Protein AF-A0A8U0W9Q0-F1 (afdb_monomer)

Structure (mmCIF, N/CA/C/O backbone):
data_AF-A0A8U0W9Q0-F1
#
_entry.id   AF-A0A8U0W9Q0-F1
#
loop_
_atom_site.group_PDB
_atom_site.id
_atom_site.type_symbol
_atom_site.label_atom_id
_atom_site.label_alt_id
_atom_site.label_comp_id
_atom_site.label_asym_id
_atom_site.label_entity_id
_atom_site.label_seq_id
_atom_site.pdbx_PDB_ins_code
_atom_site.Cartn_x
_atom_site.Cartn_y
_atom_site.Cartn_z
_atom_site.occupancy
_atom_site.B_iso_or_equiv
_atom_site.auth_seq_id
_atom_site.auth_comp_id
_atom_site.auth_asym_id
_atom_site.auth_atom_id
_atom_site.pdbx_PDB_model_num
ATOM 1 N N . MET A 1 1 ? 5.490 -16.644 41.081 1.00 48.78 1 MET A N 1
ATOM 2 C CA . MET A 1 1 ? 5.777 -17.474 39.888 1.00 48.78 1 MET A CA 1
ATOM 3 C C . MET A 1 1 ? 5.013 -17.029 38.632 1.00 48.78 1 MET A C 1
ATOM 5 O O . MET A 1 1 ? 5.427 -17.398 37.548 1.00 48.78 1 MET A O 1
ATOM 9 N N . SER A 1 2 ? 3.962 -16.204 38.734 1.00 57.53 2 SER A N 1
ATOM 10 C CA . SER A 1 2 ? 3.151 -15.726 37.596 1.00 57.53 2 SER A CA 1
ATOM 11 C C . SER A 1 2 ? 3.842 -14.713 36.665 1.00 57.53 2 SER A C 1
ATOM 13 O O . SER A 1 2 ? 3.576 -14.722 35.470 1.00 57.53 2 SER A O 1
ATOM 15 N N . ASN A 1 3 ? 4.761 -13.878 37.168 1.00 60.41 3 ASN A N 1
ATOM 16 C CA . ASN A 1 3 ? 5.435 -12.865 36.336 1.00 60.41 3 ASN A CA 1
ATOM 17 C C . ASN A 1 3 ? 6.378 -13.458 35.278 1.00 60.41 3 ASN A C 1
ATOM 19 O O . ASN A 1 3 ? 6.436 -12.939 34.172 1.00 60.41 3 ASN A O 1
ATOM 23 N N . SER A 1 4 ? 7.063 -14.564 35.584 1.00 62.53 4 SER A N 1
ATOM 24 C CA . SER A 1 4 ? 7.997 -15.206 34.646 1.00 62.53 4 SER A CA 1
ATOM 25 C C . SER A 1 4 ? 7.280 -15.859 33.459 1.00 62.53 4 SER A C 1
ATOM 27 O O . SER A 1 4 ? 7.799 -15.818 32.349 1.00 62.53 4 SER A O 1
ATOM 29 N N . ALA A 1 5 ? 6.082 -16.416 33.664 1.00 67.25 5 ALA A N 1
ATOM 30 C CA . ALA A 1 5 ? 5.294 -17.013 32.585 1.00 67.25 5 ALA A CA 1
ATOM 31 C C . ALA A 1 5 ? 4.794 -15.952 31.587 1.00 67.25 5 ALA A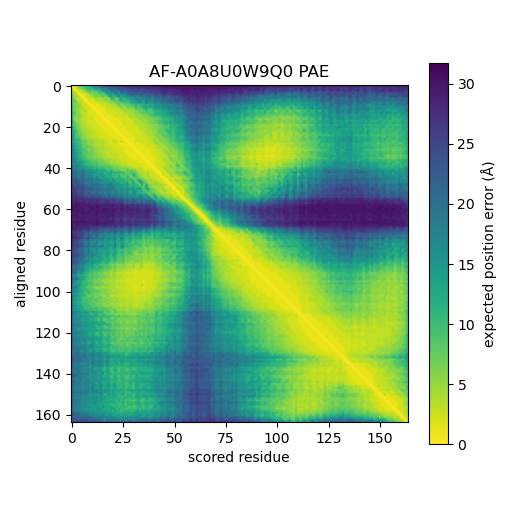 C 1
ATOM 33 O O . ALA A 1 5 ? 4.949 -16.133 30.383 1.00 67.25 5 ALA A O 1
ATOM 34 N N . ASN A 1 6 ? 4.305 -14.809 32.087 1.00 74.62 6 ASN A N 1
ATOM 35 C CA . ASN A 1 6 ? 3.931 -13.659 31.251 1.00 74.62 6 ASN A CA 1
ATOM 36 C C . ASN A 1 6 ? 5.124 -13.086 30.472 1.00 74.62 6 ASN A C 1
ATOM 38 O O . ASN A 1 6 ? 4.969 -12.576 29.365 1.00 74.62 6 ASN A O 1
ATOM 42 N N . GLU A 1 7 ? 6.321 -13.143 31.052 1.00 77.31 7 GLU A N 1
ATOM 43 C CA . GLU A 1 7 ? 7.539 -12.631 30.425 1.00 77.31 7 GLU A CA 1
ATOM 44 C C . GLU A 1 7 ? 8.027 -13.547 29.294 1.00 77.31 7 GLU A C 1
ATOM 46 O O . GLU A 1 7 ? 8.400 -13.055 28.230 1.00 77.31 7 GLU A O 1
ATOM 51 N N . ILE A 1 8 ? 7.915 -14.868 29.473 1.00 79.81 8 ILE A N 1
ATOM 52 C CA . ILE A 1 8 ? 8.180 -15.868 28.428 1.00 79.81 8 ILE A CA 1
ATOM 53 C C . ILE A 1 8 ? 7.158 -15.750 27.289 1.00 79.81 8 ILE A C 1
ATOM 55 O O . ILE A 1 8 ? 7.534 -15.746 26.120 1.00 79.81 8 ILE A O 1
ATOM 59 N N . GLU A 1 9 ? 5.871 -15.605 27.605 1.00 82.00 9 GLU A N 1
ATOM 60 C CA . GLU A 1 9 ? 4.821 -15.440 26.594 1.00 82.00 9 GLU A CA 1
ATOM 61 C C . GLU A 1 9 ? 5.027 -14.162 25.769 1.00 82.00 9 GLU A C 1
ATOM 63 O O . GLU A 1 9 ? 4.975 -14.189 24.539 1.00 82.00 9 GLU A O 1
ATOM 68 N N . LYS A 1 10 ? 5.372 -13.051 26.428 1.00 83.62 10 LYS A N 1
ATOM 69 C CA . LYS A 1 10 ? 5.711 -11.794 25.754 1.00 83.62 10 LYS A CA 1
ATOM 70 C C . LYS A 1 10 ? 6.938 -11.931 24.847 1.00 83.62 10 LYS A C 1
ATOM 72 O O .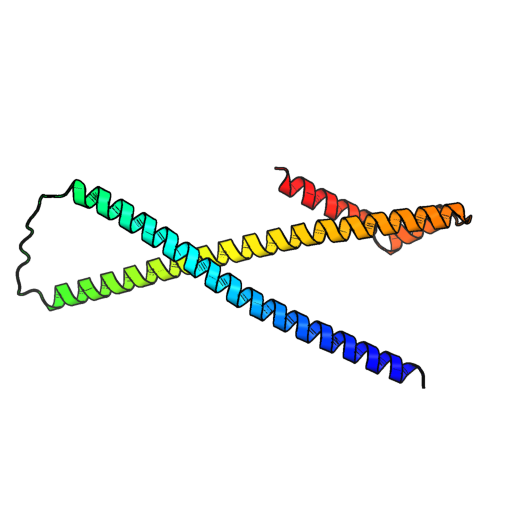 LYS A 1 10 ? 6.937 -11.378 23.749 1.00 83.62 10 LYS A O 1
ATOM 77 N N . GLN A 1 11 ? 7.970 -12.660 25.276 1.00 85.94 11 GLN A N 1
ATOM 78 C CA . GLN A 1 11 ? 9.146 -12.942 24.445 1.00 85.94 11 GLN A CA 1
ATOM 79 C C . GLN A 1 11 ? 8.777 -13.759 23.202 1.00 85.94 11 GLN A C 1
ATOM 81 O O . GLN A 1 11 ? 9.160 -13.379 22.099 1.00 85.94 11 GLN A O 1
ATOM 86 N N . LEU A 1 12 ? 7.959 -14.804 23.350 1.00 89.62 12 LEU A N 1
ATOM 87 C CA . LEU A 1 12 ? 7.493 -15.622 22.226 1.00 89.62 12 LEU A CA 1
ATOM 88 C C . LEU A 1 12 ? 6.674 -14.814 21.212 1.00 89.62 12 LEU A C 1
ATOM 90 O O . LEU A 1 12 ? 6.856 -14.975 20.004 1.00 89.62 12 LEU A O 1
ATOM 94 N N . VAL A 1 13 ? 5.795 -13.926 21.689 1.00 87.88 13 VAL A N 1
ATOM 95 C CA . VAL A 1 13 ? 5.029 -13.016 20.823 1.00 87.88 13 VAL A CA 1
ATOM 96 C C . VAL A 1 13 ? 5.966 -12.069 20.079 1.00 87.88 13 VAL A C 1
ATOM 98 O O . VAL A 1 13 ? 5.843 -11.927 18.864 1.00 87.88 13 VAL A O 1
ATOM 101 N N . ASN A 1 14 ? 6.935 -11.465 20.770 1.00 90.00 14 ASN A N 1
ATOM 102 C CA . ASN A 1 14 ? 7.904 -10.571 20.139 1.00 90.00 14 ASN A CA 1
ATOM 103 C C . ASN A 1 14 ? 8.725 -11.293 19.061 1.00 90.00 14 ASN A C 1
ATOM 105 O O . ASN A 1 14 ? 8.833 -10.794 17.944 1.00 90.00 14 ASN A O 1
ATOM 109 N N . GLU A 1 15 ? 9.229 -12.495 19.344 1.00 92.56 15 GLU A N 1
ATOM 110 C CA . GLU A 1 15 ? 9.971 -13.306 18.371 1.00 92.56 15 GLU A CA 1
ATOM 111 C C . GLU A 1 15 ? 9.114 -13.723 17.168 1.00 92.56 15 GLU A C 1
ATOM 113 O O . GLU A 1 15 ? 9.608 -13.835 16.042 1.00 92.56 15 GLU A O 1
ATOM 118 N N . ALA A 1 16 ? 7.827 -14.004 17.382 1.00 91.12 16 ALA A N 1
ATOM 119 C CA . ALA A 1 16 ? 6.900 -14.304 16.296 1.00 91.12 16 ALA A CA 1
ATOM 120 C C . ALA A 1 16 ? 6.668 -13.070 15.409 1.00 91.12 16 ALA A C 1
ATOM 122 O O . ALA A 1 16 ? 6.698 -13.180 14.182 1.00 91.12 16 ALA A O 1
ATOM 123 N N . VAL A 1 17 ? 6.501 -11.895 16.022 1.00 90.00 17 VAL A N 1
ATOM 124 C CA . VAL A 1 17 ? 6.356 -10.616 15.315 1.00 90.00 17 VAL A CA 1
ATOM 125 C C . VAL A 1 17 ? 7.619 -10.279 14.525 1.00 90.00 17 VAL A C 1
ATOM 127 O O . VAL A 1 17 ? 7.521 -9.913 13.356 1.00 90.00 17 VAL A O 1
ATOM 130 N N . GLU A 1 18 ? 8.806 -10.440 15.110 1.00 93.19 18 GLU A N 1
ATOM 131 C CA . GLU A 1 18 ? 10.075 -10.182 14.422 1.00 93.19 18 GLU A CA 1
ATOM 132 C C . GLU A 1 18 ? 10.247 -11.076 13.192 1.00 93.19 18 GLU A C 1
ATOM 134 O O . GLU A 1 18 ? 10.501 -10.570 12.094 1.00 93.19 18 GLU A O 1
ATOM 139 N N . ARG A 1 19 ? 10.013 -12.386 13.337 1.00 92.81 19 ARG A N 1
ATOM 140 C CA . ARG A 1 19 ? 10.052 -13.332 12.211 1.00 92.81 19 ARG A CA 1
ATOM 141 C C . ARG A 1 19 ? 9.065 -12.957 11.111 1.00 92.81 19 ARG A C 1
ATOM 143 O O . ARG A 1 19 ? 9.385 -13.049 9.923 1.00 92.81 19 ARG A O 1
ATOM 150 N N . GLU A 1 20 ? 7.873 -12.505 11.484 1.00 90.12 20 GLU A N 1
ATOM 151 C CA . GLU A 1 20 ? 6.870 -12.067 10.519 1.00 90.12 20 GLU A CA 1
ATOM 152 C C . GLU A 1 20 ? 7.296 -10.781 9.793 1.00 90.12 20 GLU A C 1
ATOM 154 O O . GLU A 1 20 ? 7.180 -10.687 8.569 1.00 90.12 20 GLU A O 1
ATOM 159 N N . ILE A 1 21 ? 7.880 -9.815 10.507 1.00 90.56 21 ILE A N 1
ATOM 160 C CA . ILE A 1 21 ? 8.438 -8.594 9.912 1.00 90.56 21 ILE A CA 1
ATOM 161 C C . ILE A 1 21 ? 9.542 -8.936 8.906 1.00 90.56 21 ILE A C 1
ATOM 163 O O . ILE A 1 21 ? 9.582 -8.366 7.810 1.00 90.56 21 ILE A O 1
ATOM 167 N N . GLU A 1 22 ? 10.435 -9.866 9.241 1.00 92.62 22 GLU A N 1
ATOM 168 C CA . GLU A 1 22 ? 11.483 -10.326 8.329 1.00 92.62 22 GLU A CA 1
ATOM 169 C C . GLU A 1 22 ? 10.901 -10.971 7.070 1.00 92.62 22 GLU A C 1
ATOM 171 O O . GLU A 1 22 ? 11.298 -10.616 5.952 1.00 92.62 22 GLU A O 1
ATOM 176 N N . ARG A 1 23 ? 9.899 -11.842 7.232 1.00 93.25 23 ARG A N 1
ATOM 177 C CA . ARG A 1 23 ? 9.169 -12.463 6.121 1.00 93.25 23 ARG A CA 1
ATOM 178 C C . ARG A 1 23 ? 8.540 -11.414 5.205 1.00 93.25 23 ARG A C 1
ATOM 180 O O . ARG A 1 23 ? 8.689 -11.491 3.983 1.00 93.25 23 ARG A O 1
ATOM 187 N N . ILE A 1 24 ? 7.880 -10.405 5.774 1.00 88.69 24 ILE A N 1
ATOM 188 C CA . ILE A 1 24 ? 7.270 -9.300 5.020 1.00 88.69 24 ILE A CA 1
ATOM 189 C C . ILE A 1 24 ? 8.340 -8.522 4.248 1.00 88.69 24 ILE A C 1
ATOM 191 O O . ILE A 1 24 ? 8.171 -8.270 3.053 1.00 88.69 24 ILE A O 1
ATOM 195 N N . ARG A 1 25 ? 9.467 -8.179 4.888 1.00 88.31 25 ARG A N 1
ATOM 196 C CA . ARG A 1 25 ? 10.580 -7.461 4.240 1.00 88.31 25 ARG A CA 1
ATOM 197 C C . ARG A 1 25 ? 11.170 -8.253 3.078 1.00 88.31 25 ARG A C 1
ATOM 199 O O . ARG A 1 25 ? 11.485 -7.669 2.039 1.00 88.31 25 ARG A O 1
ATOM 206 N N . PHE A 1 26 ? 11.326 -9.562 3.244 1.00 91.00 26 PHE A N 1
ATOM 207 C CA . PHE A 1 26 ? 11.832 -10.443 2.198 1.00 91.00 26 PHE A CA 1
ATOM 208 C C . PHE A 1 26 ? 10.868 -10.509 1.006 1.00 91.00 26 PHE A C 1
ATOM 210 O O . PHE A 1 26 ? 11.259 -10.214 -0.127 1.00 91.00 26 PHE A O 1
ATOM 217 N N . ASN A 1 27 ? 9.587 -10.778 1.268 1.00 89.62 27 ASN A N 1
ATOM 218 C CA . ASN A 1 27 ? 8.548 -10.829 0.240 1.00 89.62 27 ASN A CA 1
ATOM 219 C C . ASN A 1 27 ? 8.399 -9.494 -0.500 1.00 89.62 27 ASN A C 1
ATOM 221 O O . ASN A 1 27 ? 8.220 -9.473 -1.718 1.00 89.62 27 ASN A O 1
ATOM 225 N N . TRP A 1 28 ? 8.512 -8.373 0.215 1.00 87.50 28 TRP A N 1
ATOM 226 C CA . TRP A 1 28 ? 8.478 -7.038 -0.375 1.00 87.50 28 TRP A CA 1
ATOM 227 C C . TRP A 1 28 ? 9.608 -6.823 -1.388 1.00 87.50 28 TRP A C 1
ATOM 229 O O . TRP A 1 28 ? 9.344 -6.341 -2.490 1.00 87.50 28 TRP A O 1
ATOM 239 N N . LYS A 1 29 ? 10.845 -7.227 -1.060 1.00 89.81 29 LYS A N 1
ATOM 240 C CA . LYS A 1 29 ? 11.996 -7.114 -1.973 1.00 89.81 29 LYS A CA 1
ATOM 241 C C . LYS A 1 29 ? 11.802 -7.932 -3.249 1.00 89.81 29 LYS A C 1
ATOM 243 O O . LYS A 1 29 ? 12.102 -7.433 -4.331 1.00 89.81 29 LYS A O 1
ATOM 248 N N . ILE A 1 30 ? 11.282 -9.155 -3.128 1.00 92.88 30 ILE A N 1
ATOM 249 C CA . ILE A 1 30 ? 11.004 -10.023 -4.283 1.00 92.88 30 ILE A CA 1
ATOM 250 C C . ILE A 1 30 ? 9.942 -9.389 -5.179 1.00 92.88 30 ILE A C 1
ATOM 252 O O . ILE A 1 30 ? 10.145 -9.251 -6.382 1.00 92.88 30 ILE A O 1
ATOM 256 N N . ARG A 1 31 ? 8.822 -8.948 -4.599 1.00 90.38 31 ARG A N 1
ATOM 257 C CA . ARG A 1 31 ? 7.739 -8.328 -5.371 1.00 90.38 31 ARG A CA 1
ATOM 258 C C . ARG A 1 31 ? 8.175 -7.023 -6.043 1.00 90.38 31 ARG A C 1
ATOM 260 O O . ARG A 1 31 ? 7.791 -6.793 -7.186 1.00 90.38 31 ARG A O 1
ATOM 267 N N . GLU A 1 32 ? 9.007 -6.206 -5.386 1.00 92.25 32 GLU A N 1
ATOM 268 C CA . GLU A 1 32 ? 9.601 -5.013 -6.012 1.00 92.25 32 GLU A CA 1
ATOM 269 C C . GLU A 1 32 ? 10.460 -5.398 -7.225 1.00 92.25 32 GLU A C 1
ATOM 271 O O . GLU A 1 32 ? 10.346 -4.769 -8.276 1.00 92.25 32 GLU A O 1
ATOM 276 N N . ALA A 1 33 ? 11.310 -6.421 -7.095 1.00 90.88 33 ALA A N 1
ATOM 277 C CA . ALA A 1 33 ? 12.162 -6.883 -8.188 1.00 90.88 33 ALA A CA 1
ATOM 278 C C . ALA A 1 33 ? 11.330 -7.377 -9.382 1.00 90.88 33 ALA A C 1
ATOM 280 O O . ALA A 1 33 ? 11.543 -6.902 -10.497 1.00 90.88 33 ALA A O 1
ATOM 281 N N . ASN A 1 34 ? 10.328 -8.223 -9.130 1.00 92.56 34 ASN A N 1
ATOM 282 C CA . ASN A 1 34 ? 9.433 -8.745 -10.165 1.00 92.56 34 ASN A CA 1
ATOM 283 C C . ASN A 1 34 ? 8.647 -7.621 -10.859 1.00 92.56 34 ASN A C 1
ATOM 285 O O . ASN A 1 34 ? 8.498 -7.615 -12.077 1.00 92.56 34 ASN A O 1
ATOM 289 N N . TYR A 1 35 ? 8.169 -6.624 -10.104 1.00 92.62 35 TYR A N 1
ATOM 290 C CA . TYR A 1 35 ? 7.482 -5.470 -10.687 1.00 92.62 35 TYR A CA 1
ATOM 291 C C . TYR A 1 35 ? 8.393 -4.669 -11.623 1.00 92.62 35 TYR A C 1
ATOM 293 O O . TYR A 1 35 ? 7.975 -4.249 -12.703 1.00 92.62 35 TYR A O 1
ATOM 301 N N . VAL A 1 36 ? 9.639 -4.430 -11.201 1.00 91.00 36 VAL A N 1
ATOM 302 C CA . VAL A 1 36 ? 10.632 -3.723 -12.017 1.00 91.00 36 VAL A CA 1
ATOM 303 C C . VAL A 1 36 ? 10.918 -4.497 -13.297 1.00 91.00 36 VAL A C 1
ATOM 305 O O . VAL A 1 36 ? 10.966 -3.882 -14.359 1.00 91.00 36 VAL A O 1
ATOM 308 N N . GLU A 1 37 ? 11.095 -5.812 -13.205 1.00 91.00 37 GLU A N 1
ATOM 309 C CA . GLU A 1 37 ? 11.335 -6.678 -14.358 1.00 91.00 37 GLU A CA 1
ATOM 310 C C . GLU A 1 37 ? 10.183 -6.603 -15.366 1.00 91.00 37 GLU A C 1
ATOM 312 O O . GLU A 1 37 ? 10.420 -6.235 -16.517 1.00 91.00 37 GLU A O 1
ATOM 317 N N . ASN A 1 38 ? 8.940 -6.795 -14.912 1.00 88.50 38 ASN A N 1
ATOM 318 C CA . ASN A 1 38 ? 7.749 -6.706 -15.761 1.00 88.50 38 ASN A CA 1
ATOM 319 C C . ASN A 1 38 ? 7.632 -5.336 -16.451 1.00 88.50 38 ASN A C 1
ATOM 321 O O . ASN A 1 38 ? 7.449 -5.253 -17.663 1.00 88.50 38 ASN A O 1
ATOM 325 N N . MET A 1 39 ? 7.819 -4.241 -15.704 1.00 87.88 39 MET A N 1
ATOM 326 C CA . MET A 1 39 ? 7.786 -2.884 -16.266 1.00 87.88 39 MET A CA 1
ATOM 327 C C . MET A 1 39 ? 8.868 -2.659 -17.331 1.00 87.88 39 MET A C 1
ATOM 329 O O . MET A 1 39 ? 8.632 -1.967 -18.323 1.00 87.88 39 MET A O 1
ATOM 333 N N . LEU A 1 40 ? 10.072 -3.202 -17.129 1.00 85.56 40 LEU A N 1
ATOM 334 C CA . LEU A 1 40 ? 11.154 -3.094 -18.108 1.00 85.56 40 LEU A CA 1
ATOM 335 C C . LEU A 1 40 ? 10.889 -3.949 -19.349 1.00 85.56 40 LEU A C 1
ATOM 337 O O . LEU A 1 40 ? 11.232 -3.522 -20.45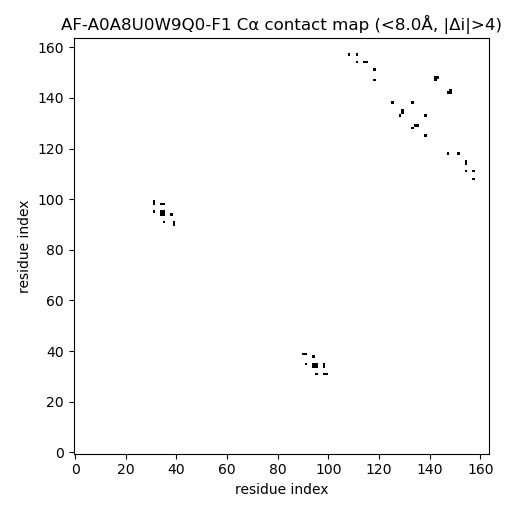4 1.00 85.56 40 LEU A O 1
ATOM 341 N N . GLU A 1 41 ? 10.288 -5.125 -19.179 1.00 84.69 41 GLU A N 1
ATOM 342 C CA . GLU A 1 41 ? 9.902 -6.005 -20.277 1.00 84.69 41 GLU A CA 1
ATOM 343 C C . GLU A 1 41 ? 8.821 -5.355 -21.153 1.00 84.69 41 GLU A C 1
ATOM 345 O O . GLU A 1 41 ? 8.976 -5.293 -22.376 1.00 84.69 41 GLU A O 1
ATOM 350 N N . ASP A 1 42 ? 7.786 -4.778 -20.543 1.00 78.50 42 ASP A N 1
ATOM 351 C CA . ASP A 1 42 ? 6.712 -4.074 -21.249 1.00 78.50 42 ASP A CA 1
ATOM 352 C C . ASP A 1 42 ? 7.233 -2.845 -22.004 1.00 78.50 42 ASP A C 1
ATOM 354 O O . ASP A 1 42 ? 6.932 -2.647 -23.186 1.00 78.50 42 ASP A O 1
ATOM 358 N N . GLU A 1 43 ? 8.098 -2.043 -21.372 1.00 75.38 43 GLU A N 1
ATOM 359 C CA . GLU A 1 43 ? 8.763 -0.933 -22.059 1.00 75.38 43 GLU A CA 1
ATOM 360 C C . GLU A 1 43 ? 9.656 -1.426 -23.209 1.00 75.38 43 GLU A C 1
ATOM 362 O O . GLU A 1 43 ? 9.763 -0.755 -24.241 1.00 75.38 43 GLU A O 1
ATOM 367 N N . SER A 1 44 ? 10.328 -2.570 -23.057 1.00 75.31 44 SER A N 1
ATOM 368 C CA . SER A 1 44 ? 11.145 -3.168 -24.118 1.00 75.31 44 SER A CA 1
ATOM 369 C C . SER A 1 44 ? 10.281 -3.569 -25.316 1.00 75.31 44 SER A C 1
ATOM 371 O O . SER A 1 44 ? 10.566 -3.150 -26.442 1.00 75.31 44 SER A O 1
ATOM 373 N N . LYS A 1 45 ? 9.170 -4.277 -25.072 1.00 74.81 45 LYS A N 1
ATOM 374 C CA . LYS A 1 45 ? 8.190 -4.680 -26.094 1.00 74.81 45 LYS A CA 1
ATOM 375 C C . LYS A 1 45 ? 7.619 -3.471 -26.841 1.00 74.81 45 LYS A C 1
ATOM 377 O O . LYS A 1 45 ? 7.587 -3.478 -28.074 1.00 74.81 45 LYS A O 1
ATOM 382 N N . TYR A 1 46 ? 7.253 -2.410 -26.119 1.00 72.44 46 TYR A N 1
ATOM 383 C CA . TYR A 1 46 ? 6.767 -1.158 -26.710 1.00 72.44 46 TYR A CA 1
ATOM 384 C C . TYR A 1 46 ? 7.815 -0.498 -27.621 1.00 72.44 46 TYR A C 1
ATOM 386 O O . TYR A 1 46 ? 7.523 -0.141 -28.763 1.00 72.44 46 TYR A O 1
ATOM 394 N N . ASN A 1 47 ? 9.063 -0.382 -27.151 1.00 73.62 47 ASN A N 1
ATOM 395 C CA . ASN A 1 47 ? 10.147 0.212 -27.939 1.00 73.62 47 ASN A CA 1
ATOM 396 C C . ASN A 1 47 ? 10.481 -0.619 -29.189 1.00 73.62 47 ASN A C 1
ATOM 398 O O . ASN A 1 47 ? 10.812 -0.049 -30.229 1.00 73.62 47 ASN A O 1
ATOM 402 N N . GLU A 1 48 ? 10.396 -1.947 -29.109 1.00 71.69 48 GLU A N 1
ATOM 403 C CA . GLU A 1 48 ? 10.642 -2.830 -30.251 1.00 71.69 48 GLU A CA 1
ATOM 404 C C . GLU A 1 48 ? 9.516 -2.758 -31.292 1.00 71.69 48 GLU A C 1
ATOM 406 O O . GLU A 1 48 ? 9.779 -2.825 -32.494 1.00 71.69 48 GLU A O 1
ATOM 411 N N . SER A 1 49 ? 8.264 -2.561 -30.863 1.00 67.44 49 SER A N 1
ATOM 412 C CA . SER A 1 49 ? 7.156 -2.250 -31.776 1.00 67.44 49 SER A CA 1
ATOM 413 C C . SER A 1 49 ? 7.398 -0.926 -32.502 1.00 67.44 49 SER A C 1
ATOM 415 O O . SER A 1 49 ? 7.393 -0.887 -33.729 1.00 67.44 49 SER A O 1
ATOM 417 N N . LEU A 1 50 ? 7.735 0.133 -31.756 1.00 67.00 50 LEU A N 1
ATOM 418 C CA . LEU A 1 50 ? 7.999 1.458 -32.321 1.00 67.00 50 LEU A CA 1
ATOM 419 C C . LEU A 1 50 ? 9.170 1.439 -33.317 1.00 67.00 50 LEU A C 1
ATOM 421 O O . LEU A 1 50 ? 9.106 2.056 -34.376 1.00 67.00 50 LEU A O 1
ATOM 425 N N . ARG A 1 51 ? 10.241 0.695 -33.012 1.00 70.81 51 ARG A N 1
ATOM 426 C CA . ARG A 1 51 ? 11.370 0.502 -33.936 1.00 70.81 51 ARG A CA 1
ATOM 427 C C . ARG A 1 51 ? 10.975 -0.253 -35.195 1.00 70.81 51 ARG A C 1
ATOM 429 O O . ARG A 1 51 ? 11.468 0.100 -36.262 1.00 70.81 51 ARG A O 1
ATOM 436 N N . ARG A 1 52 ? 10.128 -1.281 -35.094 1.00 66.19 52 ARG A N 1
ATOM 437 C CA . ARG A 1 52 ? 9.600 -1.986 -36.272 1.00 66.19 52 ARG A CA 1
ATOM 438 C C . ARG A 1 52 ? 8.784 -1.048 -37.156 1.00 66.19 52 ARG A C 1
ATOM 440 O O . ARG A 1 52 ? 8.951 -1.086 -38.370 1.00 66.19 52 ARG A O 1
ATOM 447 N N . ASP A 1 53 ? 7.982 -0.171 -36.564 1.00 64.94 53 ASP A N 1
ATOM 448 C CA . ASP A 1 53 ? 7.174 0.795 -37.311 1.00 64.94 53 ASP A CA 1
ATOM 449 C C . ASP A 1 53 ? 8.018 1.896 -37.969 1.00 64.94 53 ASP A C 1
ATOM 451 O O . ASP A 1 53 ? 7.751 2.271 -39.110 1.00 64.94 53 ASP A O 1
ATOM 455 N N . LEU A 1 54 ? 9.089 2.351 -37.309 1.00 62.62 54 LEU A N 1
ATOM 456 C CA . LEU A 1 54 ? 10.057 3.289 -37.891 1.00 62.62 54 LEU A CA 1
ATOM 457 C C . LEU A 1 54 ? 10.898 2.640 -39.004 1.00 62.62 54 LEU A C 1
ATOM 459 O O . LEU A 1 54 ? 11.052 3.219 -40.074 1.00 62.62 54 LEU A O 1
ATOM 463 N N . ARG A 1 55 ? 11.366 1.396 -38.820 1.00 60.44 55 ARG A N 1
ATOM 464 C CA . ARG A 1 55 ? 12.109 0.648 -39.856 1.00 60.44 55 ARG A CA 1
ATOM 465 C C . ARG A 1 55 ? 11.282 0.368 -41.108 1.00 60.44 55 ARG A C 1
ATOM 467 O O . ARG A 1 55 ? 11.850 0.263 -42.184 1.00 60.44 55 ARG A O 1
ATOM 474 N N . ARG A 1 56 ? 9.954 0.266 -40.994 1.00 59.00 56 ARG A N 1
ATOM 475 C CA . ARG A 1 56 ? 9.061 0.175 -42.162 1.00 59.00 56 ARG A CA 1
ATOM 476 C C . ARG A 1 56 ? 9.004 1.475 -42.975 1.00 59.00 56 ARG A C 1
ATOM 478 O O . ARG A 1 56 ? 8.591 1.421 -44.128 1.00 59.00 56 ARG A O 1
ATOM 485 N N . ARG A 1 57 ? 9.391 2.620 -42.397 1.00 54.25 57 ARG A N 1
ATOM 486 C CA . ARG A 1 57 ? 9.448 3.922 -43.085 1.00 54.25 57 ARG A CA 1
ATOM 487 C C . ARG A 1 57 ? 10.835 4.251 -43.645 1.00 54.25 57 ARG A C 1
ATOM 489 O O . ARG A 1 57 ? 10.907 4.857 -44.707 1.00 54.25 57 ARG A O 1
ATOM 496 N N . ASP A 1 58 ? 11.908 3.806 -42.995 1.00 49.69 58 ASP A N 1
ATOM 497 C CA . ASP A 1 58 ? 13.280 4.246 -43.293 1.00 49.69 58 ASP A CA 1
ATOM 498 C C . ASP A 1 58 ? 14.093 3.249 -44.148 1.00 49.69 58 ASP A C 1
ATOM 500 O O . ASP A 1 58 ? 15.227 2.906 -43.818 1.00 49.69 58 ASP A O 1
ATOM 504 N N . ASN A 1 59 ? 13.565 2.810 -45.295 1.00 49.41 59 ASN A N 1
ATOM 505 C CA . ASN A 1 59 ? 14.346 2.066 -46.305 1.00 49.41 59 ASN A CA 1
ATOM 506 C C . ASN A 1 59 ? 15.296 2.972 -47.126 1.00 49.41 59 ASN A C 1
ATOM 508 O O . ASN A 1 59 ? 15.557 2.701 -48.296 1.00 49.41 59 ASN A O 1
ATOM 512 N N . VAL A 1 60 ? 15.804 4.068 -46.552 1.00 53.62 60 VAL A N 1
ATOM 513 C CA . VAL A 1 60 ? 16.733 4.979 -47.234 1.00 53.62 60 VAL A CA 1
ATOM 514 C C . VAL A 1 60 ? 17.770 5.504 -46.243 1.00 53.62 60 VAL A C 1
ATOM 516 O O . VAL A 1 60 ? 17.493 6.422 -45.479 1.00 53.62 60 VAL A O 1
ATOM 519 N N . SER A 1 61 ? 18.972 4.925 -46.254 1.00 49.66 61 SER A N 1
ATOM 520 C CA . SER A 1 61 ? 20.249 5.649 -46.417 1.00 49.66 61 SER A CA 1
ATOM 521 C C . SER A 1 61 ? 21.449 4.763 -46.058 1.00 49.66 61 SER A C 1
ATOM 523 O O . SER A 1 61 ? 21.720 4.461 -44.897 1.00 49.66 61 SER A O 1
ATOM 525 N N . ASP A 1 62 ? 22.206 4.396 -47.091 1.00 51.47 62 ASP A N 1
ATOM 526 C CA . ASP A 1 62 ? 23.562 3.865 -46.985 1.00 51.47 62 ASP A CA 1
ATOM 527 C C . ASP A 1 62 ? 24.520 4.991 -46.574 1.00 51.47 62 ASP A C 1
ATOM 529 O O . ASP A 1 62 ? 25.016 5.750 -47.409 1.00 51.47 62 ASP A O 1
ATOM 533 N N . ILE A 1 63 ? 24.798 5.115 -45.277 1.00 55.22 63 ILE A N 1
ATOM 534 C CA . ILE A 1 63 ? 25.868 5.989 -44.787 1.00 55.22 63 ILE A CA 1
ATOM 535 C C . ILE A 1 63 ? 27.147 5.152 -44.694 1.00 55.22 63 ILE A C 1
ATOM 537 O O . ILE A 1 63 ? 27.346 4.388 -43.750 1.00 55.22 63 ILE A O 1
ATOM 541 N N . LYS A 1 64 ? 28.026 5.297 -45.692 1.00 55.31 64 LYS A N 1
ATOM 542 C CA . LYS A 1 64 ? 29.393 4.759 -45.656 1.00 55.31 64 LYS A CA 1
ATOM 543 C C . LYS A 1 64 ? 30.228 5.590 -44.678 1.00 55.31 64 LYS A C 1
ATOM 545 O O . LYS A 1 64 ? 30.495 6.761 -44.933 1.00 55.31 64 LYS A O 1
ATOM 550 N N . ILE A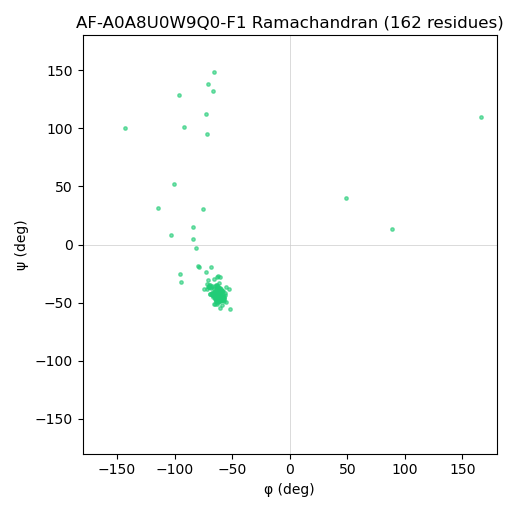 1 65 ? 30.621 4.986 -43.560 1.00 57.09 65 ILE A N 1
ATOM 551 C CA . ILE A 1 65 ? 31.513 5.583 -42.556 1.00 57.09 65 ILE A CA 1
ATOM 552 C C . ILE A 1 65 ? 32.939 5.098 -42.848 1.00 57.09 65 ILE A C 1
ATOM 554 O O . ILE A 1 65 ? 33.153 3.898 -43.013 1.00 57.09 65 ILE A O 1
ATOM 558 N N . ASN A 1 66 ? 33.894 6.029 -42.946 1.00 58.75 66 ASN A N 1
ATOM 559 C CA . ASN A 1 66 ? 35.296 5.725 -43.241 1.00 58.75 66 ASN A CA 1
ATOM 560 C C . ASN A 1 66 ? 35.977 4.921 -42.108 1.00 58.75 66 ASN A C 1
ATOM 562 O O . ASN A 1 66 ? 35.632 5.124 -40.939 1.00 58.75 66 ASN A O 1
ATOM 566 N N . PRO A 1 67 ? 36.952 4.042 -42.423 1.00 56.88 67 PRO A N 1
ATOM 567 C CA . PRO A 1 67 ? 37.509 3.076 -41.469 1.00 56.88 67 PRO A CA 1
ATOM 568 C C . PRO A 1 67 ? 38.547 3.652 -40.489 1.00 56.88 67 PRO A C 1
ATOM 570 O O . PRO A 1 67 ? 38.775 3.050 -39.449 1.00 56.88 67 PRO A O 1
ATOM 573 N N . ASP A 1 68 ? 39.150 4.811 -40.771 1.00 59.00 68 ASP A N 1
ATOM 574 C CA . ASP A 1 68 ? 40.358 5.292 -40.064 1.00 59.00 68 ASP A CA 1
ATOM 575 C C . ASP A 1 68 ? 40.108 6.038 -38.734 1.00 59.00 68 ASP A C 1
ATOM 577 O O . ASP A 1 68 ? 41.000 6.688 -38.194 1.00 59.00 68 ASP A O 1
ATOM 581 N N . ASP A 1 69 ? 38.907 5.934 -38.162 1.00 60.09 69 ASP A N 1
ATOM 582 C CA . ASP A 1 69 ? 38.482 6.702 -36.979 1.00 60.09 69 ASP A CA 1
ATOM 583 C C . ASP A 1 69 ? 38.229 5.811 -35.744 1.00 60.09 69 ASP A C 1
ATOM 585 O O . ASP A 1 69 ? 37.372 6.097 -34.903 1.00 60.09 69 ASP A O 1
ATOM 589 N N . ASP A 1 70 ? 38.962 4.701 -35.618 1.00 66.88 70 ASP A N 1
ATOM 590 C CA . ASP A 1 70 ? 38.745 3.664 -34.595 1.00 66.88 70 ASP A CA 1
ATOM 591 C C . ASP A 1 70 ? 38.686 4.211 -33.160 1.00 66.88 70 ASP A C 1
ATOM 593 O O . ASP A 1 70 ? 37.843 3.799 -32.358 1.00 66.88 70 ASP A O 1
ATOM 597 N N . PHE A 1 71 ? 39.518 5.202 -32.826 1.00 69.38 71 PHE A N 1
ATOM 598 C CA . PHE A 1 71 ? 39.525 5.815 -31.495 1.00 69.38 71 PHE A CA 1
ATOM 599 C C . PHE A 1 71 ? 38.292 6.698 -31.239 1.00 69.38 71 PHE A C 1
ATOM 601 O O . PHE A 1 71 ? 37.719 6.699 -30.142 1.00 69.38 71 PHE A O 1
ATOM 608 N N . VAL A 1 72 ? 37.840 7.434 -32.258 1.00 71.25 72 VAL A N 1
ATOM 609 C CA . VAL A 1 72 ? 36.628 8.259 -32.193 1.00 71.25 72 VAL A CA 1
ATOM 610 C C . VAL A 1 72 ? 35.392 7.362 -32.127 1.00 71.25 72 VAL A C 1
ATOM 612 O O . VAL A 1 72 ? 34.512 7.593 -31.290 1.00 71.25 72 VAL A O 1
ATOM 615 N N . GLN A 1 73 ? 35.357 6.288 -32.918 1.00 75.00 73 GLN A N 1
ATOM 616 C CA . GLN A 1 73 ? 34.302 5.279 -32.874 1.00 75.00 73 GLN A CA 1
ATOM 617 C C . GLN A 1 73 ? 34.252 4.564 -31.519 1.00 75.00 73 GLN A C 1
ATOM 619 O O . GLN A 1 73 ? 33.165 4.380 -30.967 1.00 75.00 73 GLN A O 1
ATOM 624 N N . GLN A 1 74 ? 35.399 4.208 -30.937 1.00 79.88 74 GLN A N 1
ATOM 625 C CA . GLN A 1 74 ? 35.466 3.572 -29.620 1.00 79.88 74 GLN A CA 1
ATOM 626 C C . GLN A 1 74 ? 34.923 4.493 -28.520 1.00 79.88 74 GLN A C 1
ATOM 628 O O . GLN A 1 74 ? 34.050 4.095 -27.745 1.00 79.88 74 GLN A O 1
ATOM 633 N N . ARG A 1 75 ? 35.334 5.766 -28.506 1.00 77.56 75 ARG A N 1
ATOM 634 C CA . ARG A 1 75 ? 34.815 6.764 -27.557 1.00 77.56 75 ARG A CA 1
ATOM 635 C C . ARG A 1 75 ? 33.309 6.993 -27.724 1.00 77.56 75 ARG A C 1
ATOM 637 O O . ARG A 1 75 ? 32.585 7.156 -26.738 1.00 77.56 75 ARG A O 1
ATOM 644 N N . GLN A 1 76 ? 32.809 7.014 -28.959 1.00 78.75 76 GLN A N 1
ATOM 645 C CA . GLN A 1 76 ? 31.373 7.121 -29.229 1.00 78.75 76 GLN A CA 1
ATOM 646 C C . GLN A 1 76 ? 30.608 5.878 -28.746 1.00 78.75 76 GLN A C 1
ATOM 648 O O . GLN A 1 76 ? 29.550 6.024 -28.128 1.00 78.75 76 GLN A O 1
ATOM 653 N N . LYS A 1 77 ? 31.154 4.669 -28.943 1.00 78.69 77 LYS A N 1
ATOM 654 C CA . LYS A 1 77 ? 30.591 3.410 -28.422 1.00 78.69 77 LYS A CA 1
ATOM 655 C C . LYS A 1 77 ? 30.520 3.416 -26.894 1.00 78.69 77 LYS A C 1
ATOM 657 O O . LYS A 1 77 ? 29.479 3.072 -26.332 1.00 78.69 77 LYS A O 1
ATOM 662 N N . GLU A 1 78 ? 31.574 3.862 -26.216 1.00 78.56 78 GLU A N 1
ATOM 663 C CA . GLU A 1 78 ? 31.614 3.975 -24.753 1.00 78.56 78 GLU A CA 1
ATOM 664 C C . GLU A 1 78 ? 30.585 4.976 -24.223 1.00 78.56 78 GLU A C 1
ATOM 666 O O . GLU A 1 78 ? 29.814 4.649 -23.315 1.00 78.56 78 GLU A O 1
ATOM 671 N N . ARG A 1 79 ? 30.484 6.161 -24.841 1.00 75.25 79 ARG A N 1
ATOM 672 C CA . ARG A 1 79 ? 29.440 7.144 -24.508 1.00 75.25 79 ARG A CA 1
ATOM 673 C C . ARG A 1 79 ? 28.048 6.557 -24.710 1.00 75.25 79 ARG A C 1
ATOM 675 O O . ARG A 1 79 ? 27.209 6.652 -23.816 1.00 75.25 79 ARG A O 1
ATOM 682 N N . ALA A 1 80 ? 27.799 5.907 -25.845 1.00 74.88 80 ALA A N 1
ATOM 683 C CA . ALA A 1 80 ? 26.518 5.269 -26.123 1.00 74.88 80 ALA A CA 1
ATOM 684 C C . ALA A 1 80 ? 26.179 4.187 -25.082 1.00 74.88 80 ALA A C 1
ATOM 686 O O . ALA A 1 80 ? 25.032 4.106 -24.636 1.00 74.88 80 ALA A O 1
ATOM 687 N N . LYS A 1 81 ? 27.163 3.392 -24.644 1.00 78.12 81 LYS A N 1
ATOM 688 C CA . LYS A 1 81 ? 27.001 2.394 -23.578 1.00 78.12 81 LYS A CA 1
ATOM 689 C C . LYS A 1 81 ? 26.653 3.053 -22.239 1.00 78.12 81 LYS A C 1
ATOM 691 O O . LYS A 1 81 ? 25.676 2.650 -21.608 1.00 78.12 81 LYS A O 1
ATOM 696 N N . ALA A 1 82 ? 27.368 4.107 -21.844 1.00 73.62 82 ALA A N 1
ATOM 697 C CA . ALA A 1 82 ? 27.085 4.861 -20.621 1.00 73.62 82 ALA A CA 1
ATOM 698 C C . ALA A 1 82 ? 25.670 5.472 -20.630 1.00 73.62 82 ALA A C 1
ATOM 700 O O . ALA A 1 82 ? 24.922 5.327 -19.662 1.00 73.62 82 ALA A O 1
ATOM 701 N N . PHE A 1 83 ? 25.249 6.069 -21.752 1.00 76.44 83 PHE A N 1
ATOM 702 C CA . PHE A 1 83 ? 23.889 6.595 -21.913 1.00 76.44 83 PHE A CA 1
ATOM 703 C C . PHE A 1 83 ? 22.816 5.504 -21.821 1.00 76.44 83 PHE A C 1
ATOM 705 O O . PHE A 1 83 ? 21.765 5.727 -21.213 1.00 76.44 83 PHE A O 1
ATOM 712 N N . ARG A 1 84 ? 23.063 4.318 -22.394 1.00 79.56 84 ARG A N 1
ATOM 713 C CA . ARG A 1 84 ? 22.158 3.165 -22.261 1.00 79.56 84 ARG A CA 1
ATOM 714 C C . ARG A 1 84 ? 22.029 2.738 -20.799 1.00 79.56 84 ARG A C 1
ATOM 716 O O . ARG A 1 84 ? 20.904 2.637 -20.314 1.00 79.56 84 ARG A O 1
ATOM 723 N N . HIS A 1 85 ? 23.144 2.577 -20.082 1.00 80.19 85 HIS A N 1
ATOM 724 C CA . HIS A 1 85 ? 23.125 2.243 -18.653 1.00 80.19 85 HIS A CA 1
ATOM 725 C C . HIS A 1 85 ? 22.382 3.294 -17.822 1.00 80.19 85 HIS A C 1
ATOM 727 O O . HIS A 1 85 ? 21.519 2.939 -17.024 1.00 80.19 85 HIS A O 1
ATOM 733 N N . PHE A 1 86 ? 22.641 4.585 -18.045 1.00 81.50 86 PHE A N 1
ATOM 734 C CA . PHE A 1 86 ? 21.946 5.664 -17.340 1.00 81.50 86 PHE A CA 1
ATOM 735 C C . PHE A 1 86 ? 20.425 5.620 -17.556 1.00 81.50 86 PHE A C 1
ATOM 737 O O . PHE A 1 86 ? 19.657 5.737 -16.599 1.00 81.50 86 PHE A O 1
ATOM 744 N N . ARG A 1 87 ? 19.973 5.405 -18.801 1.00 84.00 87 ARG A N 1
ATOM 745 C CA . ARG A 1 87 ? 18.541 5.280 -19.121 1.00 84.00 87 ARG A CA 1
ATOM 746 C C . ARG A 1 87 ? 17.896 4.095 -18.407 1.00 84.00 87 ARG A C 1
ATOM 748 O O . ARG A 1 87 ? 16.832 4.271 -17.816 1.00 84.00 87 ARG A O 1
ATOM 755 N N . VAL A 1 88 ? 18.539 2.926 -18.423 1.00 84.94 88 VAL A N 1
ATOM 756 C CA . VAL A 1 88 ? 18.048 1.728 -17.719 1.00 84.94 88 VAL A CA 1
ATOM 757 C C . VAL A 1 88 ? 17.973 1.982 -16.213 1.00 84.94 88 VAL A C 1
ATOM 759 O O . VAL A 1 88 ? 16.925 1.770 -15.608 1.00 84.94 88 VAL A O 1
ATOM 762 N N . SER A 1 89 ? 19.022 2.548 -15.614 1.00 85.81 89 SER A N 1
ATOM 763 C CA . SER A 1 89 ? 19.039 2.900 -14.189 1.00 85.81 89 SER A CA 1
ATOM 764 C C . SER A 1 89 ? 17.926 3.879 -13.809 1.00 85.81 89 SER A C 1
ATOM 766 O O . SER A 1 89 ? 17.298 3.728 -12.761 1.00 85.81 89 SER A O 1
ATOM 768 N N . ARG A 1 90 ? 17.634 4.875 -14.656 1.00 88.75 90 ARG A N 1
ATOM 769 C CA . ARG A 1 90 ? 16.522 5.811 -14.431 1.00 88.75 90 ARG A CA 1
ATOM 770 C C . ARG A 1 90 ? 15.164 5.106 -14.490 1.00 88.75 90 ARG A C 1
ATOM 772 O O . ARG A 1 90 ? 14.314 5.386 -13.647 1.00 88.75 90 ARG A O 1
ATOM 779 N N . ARG A 1 91 ? 14.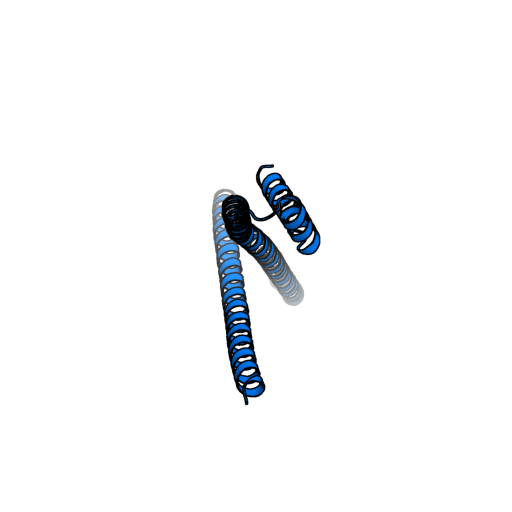969 4.194 -15.448 1.00 88.25 91 ARG A N 1
ATOM 780 C CA . ARG A 1 91 ? 13.741 3.387 -15.573 1.00 88.25 91 ARG A CA 1
ATOM 781 C C . ARG A 1 91 ? 13.528 2.503 -14.348 1.00 88.25 91 ARG A C 1
ATOM 783 O O . ARG A 1 91 ? 12.460 2.569 -13.749 1.0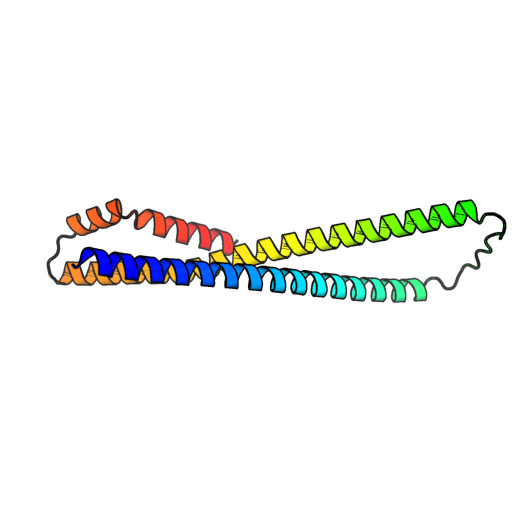0 88.25 91 ARG A O 1
ATOM 790 N N . ILE A 1 92 ? 14.569 1.799 -13.897 1.00 89.44 92 ILE A N 1
ATOM 791 C CA . ILE A 1 92 ? 14.543 0.999 -12.661 1.00 89.44 92 ILE A CA 1
ATOM 792 C C . ILE A 1 92 ? 14.126 1.860 -11.465 1.00 89.44 92 ILE A C 1
ATOM 794 O O . ILE A 1 92 ? 13.214 1.492 -10.730 1.00 89.44 92 ILE A O 1
ATOM 798 N N . LYS A 1 93 ? 14.752 3.031 -11.278 1.00 91.69 93 LYS A N 1
ATOM 799 C CA . LYS A 1 93 ? 14.403 3.948 -10.178 1.00 91.69 93 LYS A CA 1
ATOM 800 C C . LYS A 1 93 ? 12.932 4.370 -10.228 1.00 91.69 93 LYS A C 1
ATOM 802 O O . LYS A 1 93 ? 12.269 4.369 -9.195 1.00 91.69 93 LYS A O 1
ATOM 807 N N . LYS A 1 94 ? 12.416 4.695 -11.419 1.00 92.00 94 LYS A N 1
ATOM 808 C CA . LYS A 1 94 ? 11.011 5.080 -11.611 1.00 92.00 94 LYS A CA 1
ATOM 809 C C . LYS A 1 94 ? 10.059 3.922 -11.298 1.00 92.00 94 LYS A C 1
ATOM 811 O O . LYS A 1 94 ? 9.077 4.132 -10.594 1.00 92.00 94 LYS A O 1
ATOM 816 N N . ALA A 1 95 ? 10.364 2.716 -11.775 1.00 90.62 95 ALA A N 1
ATOM 817 C CA . ALA A 1 95 ? 9.559 1.525 -11.518 1.00 90.62 95 ALA A CA 1
ATOM 818 C C . ALA A 1 95 ? 9.520 1.177 -10.022 1.00 90.62 95 ALA A C 1
ATOM 820 O O . ALA A 1 95 ? 8.439 0.971 -9.479 1.00 90.62 95 ALA A O 1
ATOM 821 N N . LYS A 1 96 ? 10.666 1.224 -9.327 1.00 92.75 96 LYS A N 1
ATOM 822 C CA . LYS A 1 96 ? 10.725 1.031 -7.868 1.00 92.75 96 LYS A CA 1
ATOM 823 C C . LYS A 1 96 ? 9.882 2.050 -7.114 1.00 92.75 96 LYS A C 1
ATOM 825 O O . LYS A 1 96 ? 9.119 1.676 -6.233 1.00 92.75 96 LYS A O 1
ATOM 830 N N . LEU A 1 97 ? 9.998 3.333 -7.462 1.00 92.69 97 LEU A N 1
ATOM 831 C CA . LEU A 1 97 ? 9.213 4.381 -6.812 1.00 92.69 97 LEU A CA 1
ATOM 832 C C . LEU A 1 97 ? 7.708 4.158 -7.015 1.00 92.69 97 LEU A C 1
ATOM 834 O O . LEU A 1 97 ? 6.950 4.236 -6.053 1.00 92.69 97 LEU A O 1
ATOM 838 N N . LYS A 1 98 ? 7.296 3.816 -8.243 1.00 91.88 98 LYS A N 1
ATOM 839 C CA . LYS A 1 98 ? 5.899 3.505 -8.568 1.00 91.88 98 LYS A CA 1
ATOM 840 C C . LYS A 1 98 ? 5.386 2.305 -7.769 1.00 91.88 98 LYS A C 1
ATOM 842 O O . LYS A 1 98 ? 4.322 2.399 -7.169 1.00 91.88 98 LYS A O 1
ATOM 847 N N . TYR A 1 99 ? 6.165 1.223 -7.706 1.00 92.81 99 TYR A N 1
ATOM 848 C CA . TYR A 1 99 ? 5.823 0.045 -6.910 1.00 92.81 99 TYR A CA 1
ATOM 849 C C . TYR A 1 99 ? 5.674 0.377 -5.426 1.00 92.81 99 TYR A C 1
ATOM 851 O O . TYR A 1 99 ? 4.690 -0.011 -4.812 1.00 92.81 99 TYR A O 1
ATOM 859 N N . ARG A 1 100 ? 6.629 1.111 -4.843 1.00 92.00 100 ARG A N 1
ATOM 860 C CA . ARG A 1 100 ? 6.587 1.488 -3.422 1.00 92.00 100 ARG A CA 1
ATOM 861 C C . ARG A 1 100 ? 5.357 2.312 -3.092 1.00 92.00 100 ARG A C 1
ATOM 863 O O . ARG A 1 100 ? 4.716 2.030 -2.089 1.00 92.00 100 ARG A O 1
ATOM 870 N N . PHE A 1 101 ? 5.036 3.292 -3.934 1.00 91.00 101 PHE A N 1
ATOM 871 C CA . PHE A 1 101 ? 3.838 4.102 -3.762 1.00 91.00 101 PHE A CA 1
ATOM 872 C C . PHE A 1 101 ? 2.587 3.220 -3.811 1.00 91.00 101 PHE A C 1
ATOM 874 O O . PHE A 1 101 ? 1.861 3.156 -2.831 1.00 91.00 101 PHE A O 1
ATOM 881 N N . GLN A 1 102 ? 2.420 2.435 -4.882 1.00 89.81 102 GLN A N 1
ATOM 882 C CA . GLN A 1 102 ? 1.287 1.519 -5.037 1.00 89.81 102 GLN A CA 1
ATOM 883 C C . GLN A 1 102 ? 1.166 0.528 -3.869 1.00 89.81 102 GLN A C 1
ATOM 885 O O . GLN A 1 102 ? 0.072 0.273 -3.381 1.00 89.81 102 GLN A O 1
ATOM 890 N N . TYR A 1 103 ? 2.287 -0.018 -3.399 1.00 90.19 103 TYR A N 1
ATOM 891 C CA . TYR A 1 103 ? 2.317 -0.944 -2.274 1.00 90.19 103 TYR A CA 1
ATOM 892 C C . TYR A 1 103 ? 1.846 -0.280 -0.976 1.00 90.19 103 TYR A C 1
ATOM 894 O O . TYR A 1 103 ? 1.006 -0.846 -0.284 1.00 90.19 103 TYR A O 1
ATOM 902 N N . VAL A 1 104 ? 2.369 0.905 -0.645 1.00 88.62 104 VAL A N 1
ATOM 903 C CA . VAL A 1 104 ? 1.983 1.633 0.576 1.00 88.62 104 VAL A CA 1
ATOM 904 C C . VAL A 1 104 ? 0.516 2.043 0.515 1.00 88.62 104 VAL A C 1
ATOM 906 O O . VAL A 1 104 ? -0.211 1.782 1.463 1.00 88.62 104 VAL A O 1
ATOM 909 N N . THR A 1 105 ? 0.074 2.603 -0.609 1.00 87.12 105 THR A N 1
ATOM 910 C CA . THR A 1 105 ? -1.328 2.943 -0.888 1.00 87.12 105 THR A CA 1
ATOM 911 C C . THR A 1 105 ? -2.235 1.734 -0.645 1.00 87.12 105 THR A C 1
ATOM 913 O O . THR A 1 105 ? -3.092 1.777 0.231 1.00 87.12 105 THR A O 1
ATOM 916 N N . ASN A 1 106 ? -1.968 0.599 -1.298 1.00 87.50 106 ASN A N 1
ATOM 917 C CA . ASN A 1 106 ? -2.773 -0.611 -1.116 1.00 87.50 106 ASN A CA 1
ATOM 918 C C . ASN A 1 106 ? -2.776 -1.110 0.335 1.00 87.50 106 ASN A C 1
ATOM 920 O O . ASN A 1 106 ? -3.813 -1.536 0.827 1.00 87.50 106 ASN A O 1
ATOM 924 N N . LYS A 1 107 ? -1.640 -1.043 1.042 1.00 87.19 107 LYS A N 1
ATOM 925 C CA . LYS A 1 107 ? -1.574 -1.443 2.455 1.00 87.19 107 LYS A CA 1
ATOM 926 C C . LYS A 1 107 ? -2.345 -0.515 3.383 1.00 87.19 107 LYS A C 1
ATOM 928 O O . LYS A 1 107 ? -2.959 -1.007 4.324 1.00 87.19 107 LYS A O 1
ATOM 933 N N . LEU A 1 108 ? -2.343 0.787 3.114 1.00 85.12 108 LEU A N 1
ATOM 934 C CA . LEU A 1 108 ? -3.174 1.739 3.846 1.00 85.12 108 LEU A CA 1
ATOM 935 C C . LEU A 1 108 ? -4.661 1.463 3.602 1.00 85.12 108 LEU A C 1
ATOM 937 O O . LEU A 1 108 ? -5.439 1.449 4.553 1.00 85.12 108 LEU A O 1
ATOM 941 N N . LEU A 1 109 ? -5.041 1.159 2.360 1.00 85.56 109 LEU A N 1
ATOM 942 C CA . LEU A 1 109 ? -6.417 0.803 2.023 1.00 85.56 109 LEU A CA 1
ATOM 943 C C . LEU A 1 109 ? -6.858 -0.487 2.734 1.00 85.56 109 LEU A C 1
ATOM 945 O O . LEU A 1 109 ? -7.836 -0.462 3.466 1.00 85.56 109 LEU A O 1
ATOM 949 N N . GLU A 1 110 ? -6.071 -1.566 2.642 1.00 86.62 110 GLU A N 1
ATOM 950 C CA . GLU A 1 110 ? -6.329 -2.820 3.376 1.00 86.62 110 GLU A CA 1
ATOM 951 C C . GLU A 1 110 ? -6.451 -2.589 4.897 1.00 86.62 110 GLU A C 1
ATOM 953 O O . GLU A 1 110 ? -7.251 -3.234 5.572 1.00 86.62 110 GLU A O 1
ATOM 958 N N . SER A 1 111 ? -5.660 -1.668 5.464 1.00 84.94 111 SER A N 1
ATOM 959 C CA . SER A 1 111 ? -5.756 -1.330 6.889 1.00 84.94 111 SER A CA 1
ATOM 960 C C . SER A 1 111 ? -6.999 -0.520 7.252 1.00 84.94 111 SER A C 1
ATOM 962 O O . SER A 1 111 ? -7.441 -0.588 8.395 1.00 84.94 111 SER A O 1
ATOM 964 N N . THR A 1 112 ? -7.579 0.201 6.291 1.00 86.19 112 THR A N 1
ATOM 965 C CA . THR A 1 112 ? -8.806 0.987 6.483 1.00 86.19 112 THR A CA 1
ATOM 966 C C . THR A 1 112 ? -9.982 0.050 6.751 1.00 86.19 112 THR A C 1
ATOM 968 O O . THR A 1 112 ? -10.687 0.242 7.736 1.00 86.19 112 THR A O 1
ATOM 971 N N . ASP A 1 113 ? -10.111 -1.030 5.974 1.00 85.56 113 ASP A N 1
ATOM 972 C CA . ASP A 1 113 ? -11.158 -2.047 6.161 1.00 85.56 113 ASP A CA 1
ATOM 973 C C . ASP A 1 113 ? -11.061 -2.731 7.540 1.00 85.56 113 ASP A C 1
ATOM 975 O O . ASP A 1 113 ? -12.063 -2.987 8.217 1.00 85.56 113 ASP A O 1
ATOM 979 N N . MET A 1 114 ? -9.832 -3.013 7.994 1.00 87.38 114 MET A N 1
ATOM 980 C CA . MET A 1 114 ? -9.595 -3.591 9.322 1.00 87.38 114 MET A CA 1
ATOM 981 C C . MET A 1 114 ? -9.959 -2.617 10.445 1.00 87.38 114 MET A C 1
ATOM 983 O O . MET A 1 114 ? -10.566 -3.023 11.435 1.00 87.38 114 MET A O 1
ATOM 987 N N . LEU A 1 115 ? -9.588 -1.344 10.307 1.00 86.12 115 LEU A N 1
ATOM 988 C CA . LEU A 1 115 ? -9.908 -0.308 11.288 1.00 86.12 115 LEU A CA 1
ATOM 989 C C . LEU A 1 115 ? -11.417 -0.045 11.362 1.00 86.12 115 LEU A C 1
ATOM 991 O O . LEU A 1 115 ? -11.941 0.112 12.462 1.00 86.12 115 LEU A O 1
ATOM 995 N N . GLU A 1 116 ? -12.120 -0.067 10.230 1.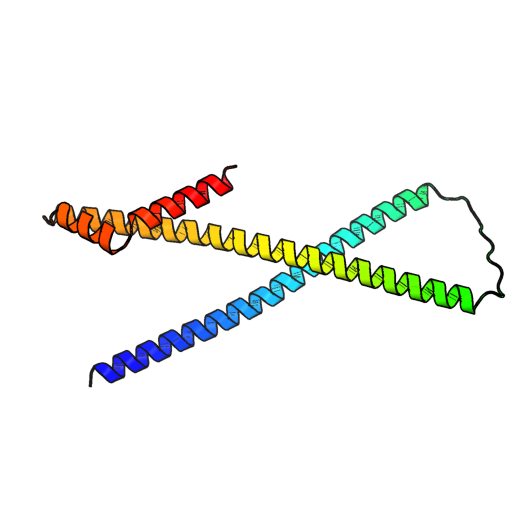00 88.50 116 GLU A N 1
ATOM 996 C CA . GLU A 1 116 ? -13.583 0.015 10.177 1.00 88.50 116 GLU A CA 1
ATOM 997 C C . GLU A 1 116 ? -14.231 -1.146 10.939 1.00 88.50 116 GLU A C 1
ATOM 999 O O . GLU A 1 116 ? -15.044 -0.920 11.831 1.00 88.50 116 GLU A O 1
ATOM 1004 N N . SER A 1 117 ? -13.762 -2.375 10.706 1.00 89.25 117 SER A N 1
ATOM 1005 C CA . SER A 1 117 ? -14.244 -3.558 11.435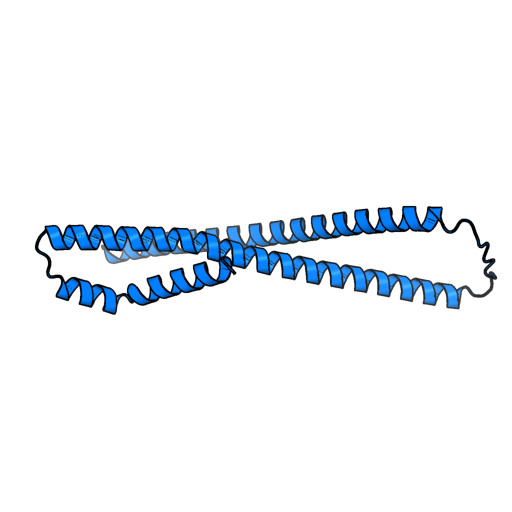 1.00 89.25 117 SER A CA 1
ATOM 1006 C C . SER A 1 117 ? -14.036 -3.439 12.953 1.00 89.25 117 SER A C 1
ATOM 1008 O O . SER A 1 117 ? -14.891 -3.838 13.743 1.00 89.25 117 SER A O 1
ATOM 1010 N N . VAL A 1 118 ? -12.897 -2.891 13.392 1.00 88.75 118 VAL A N 1
ATOM 1011 C CA . VAL A 1 118 ? -12.626 -2.654 14.820 1.00 88.75 118 VAL A CA 1
ATOM 1012 C C . VAL A 1 118 ? -13.552 -1.578 15.383 1.00 88.75 118 VAL A C 1
ATOM 1014 O O . VAL A 1 118 ? -14.063 -1.740 16.491 1.00 88.75 118 VAL A O 1
ATOM 1017 N N . HIS A 1 119 ? -13.789 -0.501 14.637 1.00 89.00 119 HIS A N 1
ATOM 1018 C CA . HIS A 1 119 ? -14.696 0.563 15.051 1.00 89.00 119 HIS A CA 1
ATOM 1019 C C . HIS A 1 119 ? -16.139 0.048 15.206 1.00 89.00 119 HIS A C 1
ATOM 1021 O O . HIS A 1 119 ? -16.795 0.353 16.203 1.00 89.00 119 HIS A O 1
ATOM 1027 N N . ASP A 1 120 ? -16.602 -0.809 14.295 1.00 90.44 120 ASP A N 1
ATOM 1028 C CA . ASP A 1 120 ? -17.912 -1.460 14.395 1.00 90.44 120 ASP A CA 1
ATOM 1029 C C . ASP A 1 120 ? -18.014 -2.357 15.636 1.00 90.44 120 ASP A C 1
ATOM 1031 O O . ASP A 1 120 ? -18.988 -2.275 16.388 1.00 90.44 120 ASP A O 1
ATOM 1035 N N . LEU A 1 121 ? -16.976 -3.152 15.922 1.00 93.00 121 LEU A N 1
ATOM 1036 C CA . LEU A 1 121 ? -16.915 -3.985 17.130 1.00 93.00 121 LEU A CA 1
ATOM 1037 C C . LEU A 1 121 ? -16.947 -3.155 18.420 1.00 93.00 121 LEU A C 1
ATOM 1039 O O . LEU A 1 121 ? -17.579 -3.567 19.398 1.00 93.00 121 LEU A O 1
ATOM 1043 N N . ILE A 1 122 ? -16.289 -1.991 18.436 1.00 91.25 122 ILE A N 1
ATOM 1044 C CA . ILE A 1 122 ? -16.377 -1.041 19.553 1.00 91.25 122 ILE A CA 1
ATOM 1045 C C . ILE A 1 122 ? -17.825 -0.567 19.701 1.00 91.25 122 ILE A C 1
ATOM 1047 O O . ILE A 1 122 ? -18.374 -0.649 20.799 1.00 91.25 122 ILE A O 1
ATOM 1051 N N . GLY A 1 123 ? -18.475 -0.161 18.607 1.00 90.69 123 GLY A N 1
ATOM 1052 C CA . GLY A 1 123 ? -19.879 0.253 18.614 1.00 90.69 123 GLY A CA 1
ATOM 1053 C C . GLY A 1 123 ? -20.822 -0.832 19.148 1.00 90.69 123 GLY A C 1
ATOM 1054 O O . GLY A 1 123 ? -21.667 -0.559 20.004 1.00 90.69 123 GLY A O 1
ATOM 1055 N N . GLU A 1 124 ? -20.654 -2.084 18.720 1.00 94.38 124 GLU A N 1
ATOM 1056 C CA . GLU A 1 124 ? -21.427 -3.216 19.241 1.00 94.38 124 GLU A CA 1
ATOM 1057 C C . GLU A 1 124 ? -21.202 -3.448 20.741 1.00 94.38 124 GLU A C 1
ATOM 1059 O O . GLU A 1 124 ? -22.150 -3.732 21.485 1.00 94.38 124 GLU A O 1
ATOM 1064 N N . ALA A 1 125 ? -19.952 -3.353 21.198 1.00 92.81 125 ALA A N 1
ATOM 1065 C CA . ALA A 1 125 ? -19.605 -3.511 22.603 1.00 92.81 125 ALA A CA 1
ATOM 1066 C C . ALA A 1 125 ? -20.213 -2.388 23.457 1.00 92.81 125 ALA A C 1
ATOM 1068 O O . ALA A 1 125 ? -20.785 -2.666 24.513 1.00 92.81 125 ALA A O 1
ATOM 1069 N N . GLU A 1 126 ? -20.165 -1.143 22.979 1.00 93.00 126 GLU A N 1
ATOM 1070 C CA . GLU A 1 126 ? -20.802 0.010 23.622 1.00 93.00 126 GLU A CA 1
ATOM 1071 C C . GLU A 1 126 ? -22.313 -0.203 23.771 1.00 93.00 126 GLU A C 1
ATOM 1073 O O . GLU A 1 126 ? -22.849 -0.044 24.869 1.00 93.00 126 GLU A O 1
ATOM 1078 N N . GLN A 1 127 ? -23.002 -0.643 22.712 1.00 93.19 127 GLN A N 1
ATOM 1079 C CA . GLN A 1 127 ? -24.444 -0.921 22.765 1.00 93.19 127 GLN A CA 1
ATOM 1080 C C . GLN A 1 127 ? -24.788 -2.025 23.770 1.00 93.19 127 GLN A C 1
ATOM 1082 O O . GLN A 1 127 ? -25.735 -1.891 24.552 1.00 93.19 127 GLN A O 1
ATOM 1087 N N . LYS A 1 128 ? -23.994 -3.102 23.807 1.00 94.69 128 LYS A N 1
ATOM 1088 C CA . LYS A 1 128 ? -24.165 -4.179 24.793 1.00 94.69 128 LYS A CA 1
ATOM 1089 C C . LYS A 1 128 ? -23.982 -3.659 26.219 1.00 94.69 128 LYS A C 1
ATOM 1091 O O . LYS A 1 128 ? -24.816 -3.959 27.071 1.00 94.69 128 LYS A O 1
ATOM 1096 N N . LEU A 1 129 ? -22.969 -2.834 26.478 1.00 93.00 129 LEU A N 1
ATOM 1097 C CA . LEU A 1 129 ? -22.753 -2.231 27.797 1.00 93.00 129 LEU A CA 1
ATOM 1098 C C . LEU A 1 129 ? -23.924 -1.330 28.211 1.00 93.00 129 LEU A C 1
ATOM 1100 O O . LEU A 1 129 ? -24.411 -1.443 29.336 1.00 93.00 129 LEU A O 1
ATOM 1104 N N . ILE A 1 130 ? -24.434 -0.494 27.302 1.00 93.25 130 ILE A N 1
ATOM 1105 C CA . ILE A 1 130 ? -25.606 0.359 27.568 1.00 93.25 130 ILE A CA 1
ATOM 1106 C C . ILE A 1 130 ? -26.828 -0.497 27.910 1.00 93.25 130 ILE A C 1
ATOM 1108 O O . ILE A 1 130 ? -27.514 -0.224 28.893 1.00 93.25 130 ILE A O 1
ATOM 1112 N N . SER A 1 131 ? -27.075 -1.569 27.148 1.00 93.06 131 SER A N 1
ATOM 1113 C CA . SER A 1 131 ? -28.204 -2.481 27.390 1.00 93.06 131 SER A CA 1
ATOM 1114 C C . SER A 1 131 ? -28.129 -3.188 28.751 1.00 93.06 131 SER A C 1
ATOM 1116 O O . SER A 1 131 ? -29.157 -3.513 29.339 1.00 93.06 131 SER A O 1
ATOM 1118 N N . GLN A 1 132 ? -26.918 -3.369 29.285 1.00 94.56 132 GLN A N 1
ATOM 1119 C CA . GLN A 1 132 ? -26.661 -3.921 30.617 1.00 94.56 132 GLN A CA 1
ATOM 1120 C C . GLN A 1 132 ? -26.757 -2.867 31.738 1.00 94.56 132 GLN A C 1
ATOM 1122 O O . GLN A 1 132 ? -26.493 -3.178 32.898 1.00 94.56 132 GLN A O 1
ATOM 1127 N N . GLY A 1 133 ? -27.141 -1.627 31.418 1.00 91.56 133 GLY A N 1
ATOM 1128 C CA . GLY A 1 133 ? -27.300 -0.537 32.383 1.00 91.56 133 GLY A CA 1
ATOM 1129 C C . GLY A 1 133 ? -26.028 0.273 32.637 1.00 91.56 133 GLY A C 1
ATOM 1130 O O . GLY A 1 133 ? -25.969 1.040 33.600 1.00 91.56 133 GLY A O 1
ATOM 1131 N N . PHE A 1 134 ? -24.996 0.128 31.802 1.00 92.94 134 PHE A N 1
ATOM 1132 C CA . PHE A 1 134 ? -23.793 0.945 31.915 1.00 92.94 134 PHE A CA 1
ATOM 1133 C C . PHE A 1 134 ? -24.074 2.396 31.488 1.00 92.94 134 PHE A C 1
ATOM 1135 O O . PHE A 1 134 ? -24.764 2.658 30.504 1.00 92.94 134 PHE A O 1
ATOM 1142 N N . SER A 1 135 ? -23.535 3.357 32.243 1.00 93.44 135 SER A N 1
ATOM 1143 C CA . SER A 1 135 ? -23.772 4.786 32.006 1.00 93.44 135 SER A CA 1
ATOM 1144 C C . SER A 1 135 ? -23.153 5.249 30.685 1.00 93.44 135 SER A C 1
ATOM 1146 O O . SER A 1 135 ? -21.969 5.019 30.423 1.00 93.44 135 SER A O 1
ATOM 1148 N N . LYS A 1 136 ? -23.949 5.975 29.894 1.00 91.12 136 LYS A N 1
ATOM 1149 C CA . LYS A 1 136 ? -23.522 6.578 28.628 1.00 91.12 136 LYS A CA 1
ATOM 1150 C C . LYS A 1 136 ? -22.383 7.586 28.821 1.00 91.12 136 LYS A C 1
ATOM 1152 O O . LYS A 1 136 ? -21.436 7.573 28.045 1.00 91.12 136 LYS A O 1
ATOM 1157 N N . ASP A 1 137 ? -22.402 8.359 29.907 1.00 92.00 137 ASP A N 1
ATOM 1158 C CA . ASP A 1 137 ? -21.352 9.342 30.221 1.00 92.00 137 ASP A CA 1
ATOM 1159 C C . ASP A 1 137 ? -19.992 8.667 30.463 1.00 92.00 137 ASP A C 1
ATOM 1161 O O . ASP A 1 137 ? -18.936 9.182 30.085 1.00 92.00 137 ASP A O 1
ATOM 1165 N N . LYS A 1 138 ? -20.002 7.464 31.058 1.00 90.94 138 LYS A N 1
ATOM 1166 C CA . LYS A 1 138 ? -18.782 6.669 31.257 1.00 90.94 138 LYS A CA 1
ATOM 1167 C C . LYS A 1 138 ? -18.246 6.118 29.938 1.00 90.94 138 LYS A C 1
ATOM 1169 O O . LYS A 1 138 ? -17.033 6.077 29.767 1.00 90.94 138 LYS A O 1
ATOM 1174 N N . ILE A 1 139 ? -19.121 5.729 29.011 1.00 91.81 139 ILE A N 1
ATOM 1175 C CA . ILE A 1 139 ? -18.723 5.312 27.656 1.00 91.81 139 ILE A CA 1
ATOM 1176 C C . ILE A 1 139 ? -18.107 6.484 26.903 1.00 91.81 139 ILE A C 1
ATOM 1178 O O . ILE A 1 139 ? -17.036 6.340 26.329 1.00 91.81 139 ILE A O 1
ATOM 1182 N N . GLU A 1 140 ? -18.712 7.666 26.974 1.00 90.69 140 GLU A N 1
ATOM 1183 C CA . GLU A 1 140 ? -18.156 8.854 26.328 1.00 90.69 140 GLU A CA 1
ATOM 1184 C C . GLU A 1 140 ? -16.793 9.251 26.916 1.00 90.69 140 GLU A C 1
ATOM 1186 O O . GLU A 1 140 ? -15.878 9.643 26.192 1.00 90.69 140 GLU A O 1
ATOM 1191 N N . THR A 1 141 ? -16.607 9.056 28.224 1.00 91.81 141 THR A N 1
ATOM 1192 C CA . THR A 1 141 ? -15.289 9.196 28.862 1.00 91.81 141 THR A CA 1
ATOM 1193 C C . THR A 1 141 ? -14.278 8.181 28.313 1.00 91.81 141 THR A C 1
ATOM 1195 O O . THR A 1 141 ? -13.131 8.538 28.055 1.00 91.81 141 THR A O 1
ATOM 1198 N N . LEU A 1 142 ? -14.686 6.924 28.100 1.00 89.19 142 LEU A N 1
ATOM 1199 C CA . LEU A 1 142 ? -13.824 5.895 27.507 1.00 89.19 142 LEU A CA 1
ATOM 1200 C C . LEU A 1 142 ? -13.459 6.233 26.056 1.00 89.19 142 LEU A C 1
ATOM 1202 O O . LEU A 1 142 ? -12.283 6.152 25.709 1.00 89.19 142 LEU A O 1
ATOM 1206 N N . ARG A 1 143 ? -14.416 6.687 25.238 1.00 90.88 143 ARG A N 1
ATOM 1207 C CA . ARG A 1 143 ? -14.163 7.116 23.851 1.00 90.88 143 ARG A CA 1
ATOM 1208 C C . ARG A 1 143 ? -13.105 8.211 23.775 1.00 90.88 143 ARG A C 1
ATOM 1210 O O . ARG A 1 143 ? -12.190 8.106 22.963 1.00 90.88 143 ARG A O 1
ATOM 1217 N N . LYS A 1 144 ? -13.176 9.200 24.675 1.00 90.25 144 LYS A N 1
ATOM 1218 C CA . LYS A 1 144 ? -12.169 10.268 24.796 1.00 90.25 144 LYS A CA 1
ATOM 1219 C C . LYS A 1 144 ? -10.815 9.744 25.267 1.00 90.25 144 LYS A C 1
ATOM 1221 O O . LYS A 1 144 ? -9.800 10.122 24.705 1.00 90.25 144 LYS A O 1
ATOM 1226 N N . ASN A 1 145 ? -10.783 8.858 26.262 1.00 91.56 145 ASN A N 1
ATOM 1227 C CA . ASN A 1 145 ? -9.524 8.313 26.784 1.00 91.56 145 ASN A CA 1
ATOM 1228 C C . ASN 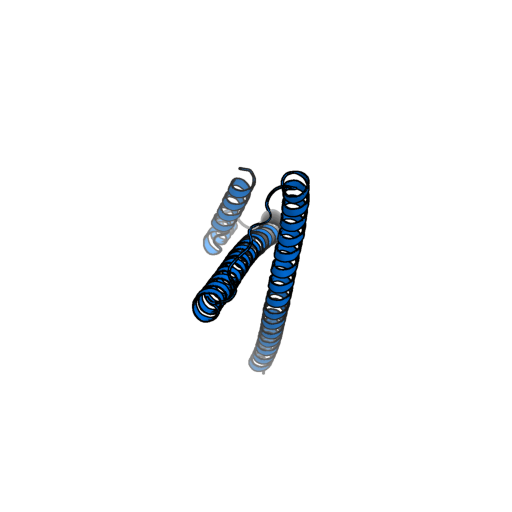A 1 145 ? -8.771 7.446 25.764 1.00 91.56 145 ASN A C 1
ATOM 1230 O O . ASN A 1 145 ? -7.546 7.359 25.827 1.00 91.56 145 ASN A O 1
ATOM 1234 N N . PHE A 1 146 ? -9.497 6.789 24.859 1.00 87.12 146 PHE A N 1
ATOM 1235 C CA . PHE A 1 146 ? -8.930 5.927 23.822 1.00 87.12 146 PHE A CA 1
ATOM 1236 C C . PHE A 1 146 ? -8.903 6.575 22.430 1.00 87.12 146 PHE A C 1
ATOM 1238 O O . PHE A 1 146 ? -8.576 5.888 21.467 1.00 87.12 146 PHE A O 1
ATOM 1245 N N . ASN A 1 147 ? -9.227 7.870 22.316 1.00 87.38 147 ASN A N 1
ATOM 1246 C CA . ASN A 1 147 ? -9.273 8.619 21.053 1.00 87.38 147 ASN A CA 1
ATOM 1247 C C . ASN A 1 147 ? -10.061 7.900 19.939 1.00 87.38 147 ASN A C 1
ATOM 1249 O O . ASN A 1 147 ? -9.664 7.896 18.774 1.00 87.38 147 ASN A O 1
ATOM 1253 N N . VAL A 1 148 ? -11.187 7.274 20.290 1.00 85.50 148 VAL A N 1
ATOM 1254 C CA . VAL A 1 148 ? -11.996 6.489 19.339 1.00 85.50 148 VAL A CA 1
ATOM 1255 C C . VAL A 1 148 ? -12.503 7.373 18.194 1.00 85.50 148 VAL A C 1
ATOM 1257 O O . VAL A 1 148 ? -12.483 6.961 17.036 1.00 85.50 148 VAL A O 1
ATOM 1260 N N . ASP A 1 149 ? -12.890 8.610 18.512 1.00 84.12 149 ASP A N 1
ATOM 1261 C CA . ASP A 1 149 ? -13.434 9.563 17.541 1.00 84.12 149 ASP A CA 1
ATOM 1262 C C . ASP A 1 149 ? -12.356 10.071 16.558 1.00 84.12 149 ASP A C 1
ATOM 1264 O O . ASP A 1 149 ? -12.625 10.202 15.367 1.00 84.12 149 ASP A O 1
ATOM 1268 N N . GLU A 1 150 ? -11.109 10.246 17.014 1.00 84.12 150 GLU A N 1
ATOM 1269 C CA . GLU A 1 150 ? -9.965 10.583 16.146 1.00 84.12 150 GLU A CA 1
ATOM 1270 C C . GLU A 1 150 ? -9.685 9.450 15.141 1.00 84.12 150 GLU A C 1
ATOM 1272 O O . GLU A 1 150 ? -9.410 9.694 13.964 1.00 84.12 150 GLU A O 1
ATOM 1277 N N . GLY A 1 151 ? -9.828 8.192 15.574 1.00 79.56 151 GLY A N 1
ATOM 1278 C CA . GLY A 1 151 ? -9.729 7.028 14.690 1.00 79.56 151 GLY A CA 1
ATOM 1279 C C . GLY A 1 151 ? -10.782 7.029 13.575 1.00 79.56 151 GLY A C 1
ATOM 1280 O O . GLY A 1 151 ? -10.464 6.712 12.426 1.00 79.56 151 GLY A O 1
ATOM 1281 N N . ALA A 1 152 ? -12.016 7.435 13.886 1.00 81.50 152 ALA A N 1
ATOM 1282 C CA . ALA A 1 152 ? -13.097 7.552 12.907 1.00 81.50 152 ALA A CA 1
ATOM 1283 C C . ALA A 1 152 ? -12.862 8.696 11.901 1.00 81.50 152 ALA A C 1
ATOM 1285 O O . ALA A 1 152 ? -13.133 8.546 10.708 1.00 81.50 152 ALA A O 1
ATOM 1286 N N . GLU A 1 153 ? -12.303 9.823 12.346 1.00 84.69 153 GLU A N 1
ATOM 1287 C CA . GLU A 1 153 ? -11.919 10.928 11.460 1.00 84.69 153 GLU A CA 1
ATOM 1288 C C . GLU A 1 153 ? -10.813 10.522 10.475 1.00 84.69 153 GLU A C 1
ATOM 1290 O O . GLU A 1 153 ? -10.888 10.839 9.286 1.00 84.69 153 GLU A O 1
ATOM 1295 N N . ILE A 1 154 ? -9.807 9.768 10.934 1.00 84.00 154 ILE A N 1
ATOM 1296 C CA . ILE A 1 154 ? -8.738 9.243 10.070 1.00 84.00 154 ILE A CA 1
ATOM 1297 C C . ILE A 1 154 ? -9.315 8.327 8.981 1.00 84.00 154 ILE A C 1
ATOM 1299 O O . ILE A 1 154 ? -8.937 8.459 7.816 1.00 84.00 154 ILE A O 1
ATOM 1303 N N . LEU A 1 155 ? -10.248 7.438 9.336 1.00 83.69 155 LEU A N 1
ATOM 1304 C CA . LEU A 1 155 ? -10.937 6.564 8.381 1.00 83.69 155 LEU A CA 1
ATOM 1305 C C . LEU A 1 155 ? -11.660 7.364 7.289 1.00 83.69 155 LEU A C 1
ATOM 1307 O O . LEU A 1 155 ? -11.493 7.076 6.101 1.00 83.69 155 LEU A O 1
ATOM 1311 N N . ASN A 1 156 ? -12.413 8.396 7.676 1.00 84.31 156 ASN A N 1
ATOM 1312 C CA . ASN A 1 156 ? -13.131 9.252 6.730 1.00 84.31 156 ASN A CA 1
ATOM 1313 C C . ASN A 1 156 ? -12.176 10.014 5.802 1.00 84.31 156 ASN A C 1
ATOM 1315 O O . ASN A 1 156 ? -12.367 10.007 4.588 1.00 84.31 156 ASN A O 1
ATOM 1319 N N . ASN A 1 157 ? -11.098 10.587 6.344 1.00 84.94 157 ASN A N 1
ATOM 1320 C CA . ASN A 1 157 ? -10.090 11.300 5.553 1.00 84.94 157 ASN A CA 1
ATOM 1321 C C . ASN A 1 157 ? -9.404 10.394 4.520 1.00 84.94 157 ASN A C 1
ATOM 1323 O O . ASN A 1 157 ? -9.106 10.833 3.404 1.00 84.94 157 ASN A O 1
ATOM 1327 N N . ILE A 1 158 ? -9.145 9.131 4.879 1.00 80.88 158 ILE A N 1
ATOM 1328 C CA . ILE A 1 158 ? -8.582 8.156 3.944 1.00 80.88 158 ILE A CA 1
ATOM 1329 C C . ILE A 1 158 ? -9.595 7.870 2.832 1.00 80.88 158 ILE A C 1
ATOM 1331 O O . ILE A 1 158 ? -9.237 8.015 1.667 1.00 80.88 158 ILE A O 1
ATOM 1335 N N . LYS A 1 159 ? -10.853 7.545 3.161 1.00 80.81 159 LYS A N 1
ATOM 1336 C CA . LYS A 1 159 ? -11.905 7.261 2.165 1.00 80.81 159 LYS A CA 1
ATOM 1337 C C . LYS A 1 159 ? -12.117 8.428 1.193 1.00 80.81 159 LYS A C 1
ATOM 1339 O O . LYS A 1 159 ? -12.022 8.242 -0.018 1.00 80.81 159 LYS A O 1
ATOM 1344 N N . GLU A 1 160 ? -12.254 9.652 1.704 1.00 82.31 160 GLU A N 1
ATOM 1345 C CA . GLU A 1 160 ? -12.402 10.861 0.879 1.00 82.31 160 GLU A CA 1
ATOM 1346 C C . GLU A 1 160 ? -11.213 11.128 -0.054 1.00 82.31 160 GLU A C 1
ATOM 1348 O O . GLU A 1 160 ? -11.370 11.758 -1.102 1.00 82.31 160 GLU A O 1
ATOM 1353 N N . SER A 1 161 ? -10.013 10.681 0.322 1.00 75.81 161 SER A N 1
ATOM 1354 C CA . SER A 1 161 ? -8.811 10.830 -0.502 1.00 75.81 161 SER A CA 1
ATOM 1355 C C . SER A 1 161 ? -8.733 9.808 -1.642 1.00 75.81 161 SER A C 1
ATOM 1357 O O . SER A 1 161 ? -7.978 10.039 -2.585 1.00 75.81 161 SER A O 1
ATOM 1359 N N . TYR A 1 162 ? -9.473 8.694 -1.567 1.00 67.75 162 TYR A N 1
ATOM 1360 C CA . TYR A 1 162 ? -9.531 7.663 -2.614 1.00 67.75 162 TYR A CA 1
ATOM 1361 C C . TYR A 1 162 ? -10.705 7.838 -3.585 1.00 67.75 162 TYR A C 1
ATOM 1363 O O . TYR A 1 162 ? -10.598 7.395 -4.726 1.00 67.75 162 TYR A O 1
ATOM 1371 N N . ASP A 1 163 ? -11.790 8.490 -3.159 1.00 62.56 163 ASP A N 1
ATOM 1372 C CA . ASP A 1 163 ? -12.974 8.738 -3.996 1.00 62.56 163 ASP A CA 1
ATOM 1373 C C . ASP A 1 163 ? -12.834 9.954 -4.946 1.00 62.56 163 ASP A C 1
ATOM 1375 O O . ASP A 1 163 ? -13.737 10.220 -5.743 1.00 62.56 163 ASP A O 1
ATOM 1379 N N . ARG A 1 164 ? -11.717 10.698 -4.887 1.00 51.19 164 ARG A N 1
ATOM 1380 C CA . ARG A 1 164 ? -11.389 11.827 -5.788 1.00 51.19 164 ARG A CA 1
ATOM 1381 C C . ARG A 1 164 ? -10.460 11.418 -6.927 1.00 51.19 164 ARG A C 1
ATOM 1383 O O . ARG A 1 164 ? -10.678 11.933 -8.048 1.00 51.19 164 ARG A O 1
#

Radius of gyration: 29.75 Å; Cα contacts (8 Å, |Δi|>4): 28; chains: 1; bounding box: 69×29×87 Å

Sequence (164 aa):
MSNSANEIEKQLVNEAVEREIERIRFNWKIREANYVENMLEDESKYNESLRRDLRRRDNVSDIKINPDDDFVQQRQKERAKAFRHFRVSRRIKKAKLKYRFQYVTNKLLESTDMLESVHDLIGEAEQKLISQGFSKDKIETLRKNFNVDEGAEILNNIKESYDR

Mean predicted aligned error: 12.41 Å

Secondary structure (DSSP, 8-state):
-HHHHHHHHHHHHHHHHHHHHHHHHHHHHHHHHHHHHHHHHHHHHHHHHHHHHHHTT---------TT-HHHHHHHHHHHHHHHHHHHHHHHHHHHHHHHHHHHHHHHHHHHHHHHHHHHHHHHHHHHHHHTT--HHHHHHHHHHTTHHHHHHHHHHHHHHH--

pLDDT: mean 81.49, std 12.27, range [48.78, 94.69]

Solvent-accessible surface area (backbone atoms only — not comparable to full-atom values): 9197 Å² total; per-residue (Å²): 122,68,68,62,56,56,50,51,52,52,48,54,53,50,54,53,50,51,54,48,52,50,51,50,55,53,53,49,54,52,52,46,52,53,52,32,50,53,54,52,50,52,52,48,54,52,52,53,51,54,49,52,58,48,56,74,69,58,88,73,80,91,78,87,74,80,81,91,46,61,70,61,52,48,55,50,50,51,51,52,52,51,52,50,52,51,53,51,54,52,50,48,54,52,40,45,51,53,48,52,49,53,51,52,52,52,51,52,52,59,47,44,60,54,50,50,54,51,51,51,51,50,52,54,50,51,53,54,41,43,76,73,69,46,58,66,69,58,50,54,50,48,38,62,77,66,44,49,65,60,54,52,52,51,50,51,55,52,52,62,68,71,79,109

Foldseek 3Di:
DVVVVVVVVVVVVVVVVVVVVVVVVVVLVVVLVVQLVVQVVVVVVVVVVVVVVVVVVPPDDDDDDDDPCVVVVVVVVVVVVVVVVVVSVVSSVVSSVVSVVVVVLVVVVVVLVVLVVVLVVLVVVLVVCVVVVHDPVVSVVVCVVVVSVVSVVVSVVSVVVVVD

Organism: NCBI:txid7396